Protein AF-A0A535J4I7-F1 (afdb_monomer_lite)

Structure (mmCIF, N/CA/C/O backbone):
data_AF-A0A535J4I7-F1
#
_entry.id   AF-A0A535J4I7-F1
#
loop_
_atom_site.group_PDB
_atom_site.id
_atom_site.type_symbol
_atom_site.label_atom_id
_atom_site.label_alt_id
_atom_site.label_comp_id
_atom_site.label_asym_id
_atom_site.label_entity_id
_atom_site.label_seq_id
_atom_site.pdbx_PDB_ins_code
_atom_site.Cartn_x
_atom_site.Cartn_y
_atom_site.Cartn_z
_atom_site.occupancy
_atom_site.B_iso_or_equiv
_atom_site.auth_seq_id
_atom_site.auth_comp_id
_atom_site.auth_asym_id
_atom_site.auth_atom_id
_atom_site.pdbx_PDB_model_num
ATOM 1 N N . MET A 1 1 ? 95.323 -25.412 -28.113 1.00 45.28 1 MET A N 1
ATOM 2 C CA . MET A 1 1 ? 94.856 -24.377 -27.169 1.00 45.28 1 MET A CA 1
ATOM 3 C C . MET A 1 1 ? 93.735 -23.573 -27.821 1.00 45.28 1 MET A C 1
ATOM 5 O O . MET A 1 1 ? 93.962 -22.881 -28.799 1.00 45.28 1 MET A O 1
ATOM 9 N N . THR A 1 2 ? 92.524 -23.774 -27.298 1.00 51.66 2 THR A N 1
ATOM 10 C CA . THR A 1 2 ? 91.434 -22.789 -27.148 1.00 51.66 2 THR A CA 1
ATOM 11 C C . THR A 1 2 ? 90.845 -22.101 -28.393 1.00 51.66 2 THR A C 1
ATOM 13 O O . THR A 1 2 ? 91.095 -20.933 -28.675 1.00 51.66 2 THR A O 1
ATOM 16 N N . PHE A 1 3 ? 89.909 -22.791 -29.056 1.00 54.38 3 PHE A N 1
ATOM 17 C CA . PHE A 1 3 ? 88.890 -22.162 -29.907 1.00 54.38 3 PHE A CA 1
ATOM 18 C C . PHE A 1 3 ? 87.858 -21.430 -29.029 1.00 54.38 3 PHE A C 1
ATOM 20 O O . PHE A 1 3 ? 87.079 -22.057 -28.307 1.00 54.38 3 PHE A O 1
ATOM 27 N N . ARG A 1 4 ? 87.829 -20.094 -29.082 1.00 55.88 4 ARG A N 1
ATOM 28 C CA . ARG A 1 4 ? 86.832 -19.274 -28.376 1.00 55.88 4 ARG A CA 1
ATOM 29 C C . ARG A 1 4 ? 85.542 -19.228 -29.202 1.00 55.88 4 ARG A C 1
ATOM 31 O O . ARG A 1 4 ? 85.399 -18.436 -30.129 1.00 55.88 4 ARG A O 1
ATOM 38 N N . ARG A 1 5 ? 84.599 -20.116 -28.881 1.00 59.16 5 ARG A N 1
ATOM 39 C CA . ARG A 1 5 ? 83.263 -20.163 -29.494 1.00 59.16 5 ARG A CA 1
ATOM 40 C C . ARG A 1 5 ? 82.463 -18.942 -29.026 1.00 59.16 5 ARG A C 1
ATOM 42 O O . ARG A 1 5 ? 82.032 -18.880 -27.878 1.00 59.16 5 ARG A O 1
ATOM 49 N N . GLY A 1 6 ? 82.299 -17.952 -29.900 1.00 59.19 6 GLY A N 1
ATOM 50 C CA . GLY A 1 6 ? 81.430 -16.804 -29.651 1.00 59.19 6 GLY A CA 1
ATOM 51 C C . GLY A 1 6 ? 79.978 -17.264 -29.530 1.00 59.19 6 GLY A C 1
ATOM 52 O O . GLY A 1 6 ? 79.360 -17.660 -30.516 1.00 59.19 6 GLY A O 1
ATOM 53 N N . ILE A 1 7 ? 79.440 -17.241 -28.313 1.00 64.31 7 ILE A N 1
ATOM 54 C CA . ILE A 1 7 ? 78.042 -17.566 -28.032 1.00 64.31 7 ILE A CA 1
ATOM 55 C C . ILE A 1 7 ? 77.199 -16.412 -28.581 1.00 64.31 7 ILE A C 1
ATOM 57 O O . ILE A 1 7 ? 77.110 -15.346 -27.969 1.00 64.31 7 ILE A O 1
ATOM 61 N N . ARG A 1 8 ? 76.594 -16.598 -29.759 1.00 57.78 8 ARG A N 1
ATOM 62 C CA . ARG A 1 8 ? 75.577 -15.675 -30.270 1.00 57.78 8 ARG A CA 1
ATOM 63 C C . ARG A 1 8 ? 74.372 -15.775 -29.339 1.00 57.78 8 ARG A C 1
ATOM 65 O O . ARG A 1 8 ? 73.647 -16.766 -29.370 1.00 57.78 8 ARG A O 1
ATOM 72 N N . ARG A 1 9 ? 74.176 -14.768 -28.485 1.00 56.94 9 ARG A N 1
ATOM 73 C CA . ARG A 1 9 ? 72.922 -14.592 -27.748 1.00 56.94 9 ARG A CA 1
ATOM 74 C C . ARG A 1 9 ? 71.813 -14.484 -28.789 1.00 56.94 9 ARG A C 1
ATOM 76 O O . ARG A 1 9 ? 71.766 -13.506 -29.529 1.00 56.94 9 ARG A O 1
ATOM 83 N N . ALA A 1 10 ? 70.977 -15.515 -28.878 1.00 60.97 10 ALA A N 1
ATOM 84 C CA . ALA A 1 10 ? 69.759 -15.471 -29.664 1.00 60.97 10 ALA A CA 1
ATOM 85 C C . ALA A 1 10 ? 68.961 -14.250 -29.191 1.00 60.97 10 ALA A C 1
ATOM 87 O O . ALA A 1 10 ? 68.574 -14.170 -28.023 1.00 60.97 10 ALA A O 1
ATOM 88 N N . GLY A 1 11 ? 68.812 -13.262 -30.075 1.00 60.03 11 GLY A N 1
ATOM 89 C CA . GLY A 1 11 ? 68.007 -12.080 -29.816 1.00 60.03 11 GLY A CA 1
ATOM 90 C C . GLY A 1 11 ? 66.602 -12.538 -29.458 1.00 60.03 11 GLY A C 1
ATOM 91 O O . GLY A 1 11 ? 65.922 -13.151 -30.277 1.00 60.03 11 GLY A O 1
ATOM 92 N N . GLY A 1 12 ? 66.199 -12.304 -28.210 1.00 59.38 12 GLY A N 1
ATOM 93 C CA . GLY A 1 12 ? 64.864 -12.640 -27.750 1.00 59.38 12 GLY A CA 1
ATOM 94 C C . GLY A 1 12 ? 63.845 -11.936 -28.634 1.00 59.38 12 GLY A C 1
ATOM 95 O O . GLY A 1 12 ? 63.837 -10.709 -28.718 1.00 59.38 12 GLY A O 1
ATOM 96 N N . HIS A 1 13 ? 62.991 -12.706 -29.304 1.00 64.94 13 HIS A N 1
ATOM 97 C CA . HIS A 1 13 ? 61.849 -12.137 -30.000 1.00 64.94 13 HIS A CA 1
ATOM 98 C C . HIS A 1 13 ? 61.026 -11.330 -28.989 1.00 64.94 13 HIS A C 1
ATOM 100 O O . HIS A 1 13 ? 60.683 -11.871 -27.929 1.00 64.94 13 HIS A O 1
ATOM 106 N N . PRO A 1 14 ? 60.699 -10.054 -29.266 1.00 61.34 14 PRO A N 1
ATOM 107 C CA . PRO A 1 14 ? 59.807 -9.312 -28.399 1.00 61.34 14 PRO A CA 1
ATOM 108 C C . PRO A 1 14 ? 58.468 -10.048 -28.400 1.00 61.34 14 PRO A C 1
ATOM 110 O O . PRO A 1 14 ? 57.736 -10.042 -29.390 1.00 61.34 14 PRO A O 1
ATOM 113 N N . ARG A 1 15 ? 58.158 -10.734 -27.293 1.00 63.31 15 ARG A N 1
ATOM 114 C CA . ARG A 1 15 ? 56.838 -11.321 -27.068 1.00 63.31 15 ARG A CA 1
ATOM 115 C C . ARG A 1 15 ? 55.841 -10.178 -27.178 1.00 63.31 15 ARG A C 1
ATOM 117 O O . ARG A 1 15 ? 55.799 -9.303 -26.313 1.00 63.31 15 ARG A O 1
ATOM 124 N N . ARG A 1 16 ? 55.077 -10.167 -28.271 1.00 63.03 16 ARG A N 1
ATOM 125 C CA . ARG A 1 16 ? 54.022 -9.193 -28.537 1.00 63.03 16 ARG A CA 1
ATOM 126 C C . ARG A 1 16 ? 53.002 -9.335 -27.412 1.00 63.03 16 ARG A C 1
ATOM 128 O O . ARG A 1 16 ? 52.156 -10.223 -27.449 1.00 63.03 16 ARG A O 1
ATOM 135 N N . ARG A 1 17 ? 53.136 -8.517 -26.362 1.00 62.53 17 ARG A N 1
ATOM 136 C CA . ARG A 1 17 ? 52.170 -8.470 -25.265 1.00 62.53 17 ARG A CA 1
ATOM 137 C C . ARG A 1 17 ? 50.830 -8.140 -25.903 1.00 62.53 17 ARG A C 1
ATOM 139 O O . ARG A 1 17 ? 50.663 -7.053 -26.457 1.00 62.53 17 ARG A O 1
ATOM 146 N N . SER A 1 18 ? 49.916 -9.107 -25.881 1.00 62.62 18 SER A N 1
ATOM 147 C CA . SER A 1 18 ? 48.510 -8.873 -26.179 1.00 62.62 18 SER A CA 1
ATOM 148 C C . SER A 1 18 ? 48.092 -7.675 -25.334 1.00 62.62 18 SER A C 1
ATOM 150 O O . SER A 1 18 ? 48.137 -7.736 -24.104 1.00 62.62 18 SER A O 1
ATOM 152 N N . ARG A 1 19 ? 47.809 -6.537 -25.979 1.00 62.91 19 ARG A N 1
ATOM 153 C CA . ARG A 1 19 ? 47.216 -5.403 -25.278 1.00 62.91 19 ARG A CA 1
ATOM 154 C C . ARG A 1 19 ? 45.885 -5.925 -24.772 1.00 62.91 19 ARG A C 1
ATOM 156 O O . ARG A 1 19 ? 44.987 -6.159 -25.577 1.00 62.91 19 ARG A O 1
ATOM 163 N N . VAL A 1 20 ? 45.781 -6.128 -23.461 1.00 64.69 20 VAL A N 1
ATOM 164 C CA . VAL A 1 20 ? 44.505 -6.359 -22.795 1.00 64.69 20 VAL A CA 1
ATOM 165 C C . VAL A 1 20 ? 43.643 -5.161 -23.170 1.00 64.69 20 VAL A C 1
ATOM 167 O O . VAL A 1 20 ? 43.846 -4.055 -22.668 1.00 64.69 20 VAL A O 1
ATOM 170 N N . ARG A 1 21 ? 42.752 -5.348 -24.150 1.00 60.34 21 ARG A N 1
ATOM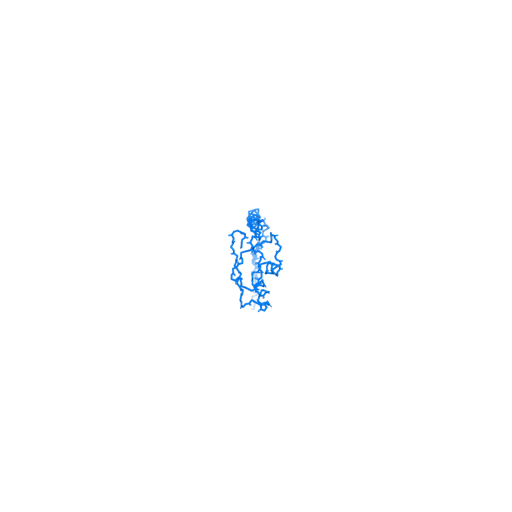 171 C CA . ARG A 1 21 ? 41.724 -4.369 -24.489 1.00 60.34 21 ARG A CA 1
ATOM 172 C C . ARG A 1 21 ? 40.879 -4.270 -23.235 1.00 60.34 21 ARG A C 1
ATOM 174 O O . ARG A 1 21 ? 40.079 -5.155 -22.952 1.00 60.34 21 ARG A O 1
ATOM 181 N N . ARG A 1 22 ? 41.149 -3.239 -22.437 1.00 60.66 22 ARG A N 1
ATOM 182 C CA . ARG A 1 22 ? 40.410 -2.936 -21.220 1.00 60.66 22 ARG A CA 1
ATOM 183 C C . ARG A 1 22 ? 38.930 -2.963 -21.604 1.00 60.66 22 ARG A C 1
ATOM 185 O O . ARG A 1 22 ? 38.51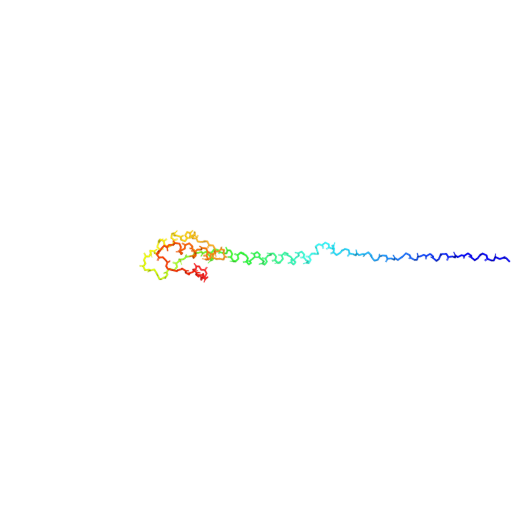7 -2.214 -22.486 1.00 60.66 22 ARG A O 1
ATOM 192 N N . ALA A 1 23 ? 38.156 -3.847 -20.976 1.00 56.44 23 ALA A N 1
ATOM 193 C CA . ALA A 1 23 ? 36.719 -4.014 -21.216 1.00 56.44 23 ALA A CA 1
ATOM 194 C C . ALA A 1 23 ? 35.895 -2.758 -20.859 1.00 56.44 23 ALA A C 1
ATOM 196 O O . ALA A 1 23 ? 34.677 -2.747 -20.988 1.00 56.44 23 ALA A O 1
ATOM 197 N N . SER A 1 24 ? 36.565 -1.672 -20.470 1.00 57.03 24 SER A N 1
ATOM 198 C CA . SER A 1 24 ? 36.075 -0.301 -20.488 1.00 57.03 24 SER A CA 1
ATOM 199 C C . SER A 1 24 ? 35.970 0.230 -21.926 1.00 57.03 24 SER A C 1
ATOM 201 O O . SER A 1 24 ? 36.509 1.287 -22.251 1.00 57.03 24 SER A O 1
ATOM 203 N N . ALA A 1 25 ? 35.325 -0.512 -22.826 1.00 58.38 25 ALA A N 1
ATOM 204 C CA . ALA A 1 25 ? 34.718 0.131 -23.979 1.00 58.38 25 ALA A CA 1
ATOM 205 C C . ALA A 1 25 ? 33.546 0.931 -23.403 1.00 58.38 25 ALA A C 1
ATOM 207 O O . ALA A 1 25 ? 32.705 0.352 -22.713 1.00 58.38 25 ALA A O 1
ATOM 208 N N . GLY A 1 26 ? 33.560 2.253 -23.587 1.00 66.62 26 GLY A N 1
ATOM 209 C CA . GLY A 1 26 ? 32.536 3.158 -23.064 1.00 66.62 26 GLY A CA 1
ATOM 210 C C . GLY A 1 26 ? 31.118 2.677 -23.370 1.00 66.62 26 GLY A C 1
ATOM 211 O O . GLY A 1 26 ? 30.914 1.806 -24.217 1.00 66.62 26 GLY A O 1
ATOM 212 N N . LEU A 1 27 ? 30.142 3.229 -22.648 1.00 67.75 27 LEU A N 1
ATOM 213 C CA . LEU A 1 27 ? 28.735 2.848 -22.728 1.00 67.75 27 LEU A CA 1
ATOM 214 C C . LEU A 1 27 ? 28.284 2.771 -24.200 1.00 67.75 27 LEU A C 1
ATOM 216 O O . LEU A 1 27 ? 28.057 3.786 -24.854 1.00 67.75 27 LEU A O 1
ATOM 220 N N . SER A 1 28 ? 28.226 1.554 -24.752 1.00 82.25 28 SER A N 1
ATOM 221 C CA . SER A 1 28 ? 27.763 1.342 -26.124 1.00 82.25 28 SER A CA 1
ATOM 222 C C . SER A 1 28 ? 26.346 1.894 -26.228 1.00 82.25 28 SER A C 1
ATOM 224 O O . SER A 1 28 ? 25.561 1.679 -25.306 1.00 82.25 28 SER A O 1
ATOM 226 N N . ARG A 1 29 ? 25.993 2.563 -27.336 1.00 83.31 29 ARG A N 1
ATOM 227 C CA . ARG A 1 29 ? 24.639 3.114 -27.553 1.00 83.31 29 ARG A CA 1
ATOM 228 C C . ARG A 1 29 ? 23.544 2.086 -27.259 1.00 83.31 29 ARG A C 1
ATOM 230 O O . ARG A 1 29 ? 22.525 2.434 -26.682 1.00 83.31 29 ARG A O 1
ATOM 237 N N . VAL A 1 30 ? 23.797 0.815 -27.576 1.00 85.69 30 VAL A N 1
ATOM 238 C CA . VAL A 1 30 ? 22.887 -0.301 -27.279 1.00 85.69 30 VAL A CA 1
ATOM 239 C C . VAL A 1 30 ? 22.741 -0.529 -25.772 1.00 85.69 30 VAL A C 1
ATOM 241 O O . VAL A 1 30 ? 21.630 -0.665 -25.277 1.00 85.69 30 VAL A O 1
ATOM 244 N N . ARG A 1 31 ? 23.848 -0.529 -25.018 1.00 84.88 31 ARG A N 1
ATOM 245 C CA . ARG A 1 31 ? 23.824 -0.676 -23.552 1.00 84.88 31 ARG A CA 1
ATOM 246 C C . ARG A 1 31 ? 23.196 0.538 -22.872 1.00 84.88 31 ARG A C 1
ATOM 248 O O . ARG A 1 31 ? 22.452 0.369 -21.917 1.00 84.88 31 ARG A O 1
ATOM 255 N N . ALA A 1 32 ? 23.473 1.738 -23.380 1.00 87.06 32 ALA A N 1
ATOM 256 C CA . ALA A 1 32 ? 22.854 2.972 -22.910 1.00 87.06 32 ALA A CA 1
ATOM 257 C C . ALA A 1 32 ? 21.334 2.950 -23.140 1.00 87.06 32 ALA A C 1
ATOM 259 O O . ALA A 1 32 ? 20.575 3.239 -22.222 1.00 87.06 32 ALA A O 1
ATOM 260 N N . GLY A 1 33 ? 20.894 2.535 -24.332 1.00 90.88 33 GLY A N 1
ATOM 261 C CA . GLY A 1 33 ? 19.476 2.378 -24.659 1.00 90.88 33 GLY A CA 1
ATOM 262 C C . GLY A 1 33 ? 18.789 1.309 -23.811 1.00 90.88 33 GLY A C 1
ATOM 263 O O . GLY A 1 33 ? 17.703 1.548 -23.296 1.00 90.88 33 GLY A O 1
ATOM 264 N N . ALA A 1 34 ? 19.442 0.164 -23.593 1.00 90.06 34 ALA A N 1
ATOM 265 C CA . ALA A 1 34 ? 18.924 -0.884 -22.715 1.00 90.06 34 ALA A CA 1
ATOM 266 C C . ALA A 1 34 ? 18.780 -0.398 -21.262 1.00 90.06 34 ALA A C 1
ATOM 268 O O . ALA A 1 34 ? 17.744 -0.623 -20.642 1.00 90.06 34 ALA A O 1
ATOM 269 N N . ALA A 1 35 ? 19.782 0.316 -20.735 1.00 91.19 35 ALA A N 1
ATOM 270 C CA . ALA A 1 35 ? 19.716 0.904 -19.399 1.00 91.19 35 ALA A CA 1
ATOM 271 C C . ALA A 1 35 ? 18.587 1.942 -19.288 1.00 91.19 35 ALA A C 1
ATOM 273 O O . ALA A 1 35 ? 17.835 1.923 -18.317 1.00 91.19 35 ALA A O 1
ATOM 274 N N . LEU A 1 36 ? 18.421 2.802 -20.299 1.00 90.94 36 LEU A N 1
ATOM 275 C CA . LEU A 1 36 ? 17.323 3.768 -20.347 1.00 90.94 36 LEU A CA 1
ATOM 276 C C . LEU A 1 36 ? 15.958 3.070 -20.370 1.00 90.94 36 LEU A C 1
ATOM 278 O O . LEU A 1 36 ? 15.075 3.441 -19.605 1.00 90.94 36 LEU A O 1
ATOM 282 N N . GLY A 1 37 ? 15.793 2.033 -21.196 1.00 95.06 37 GLY A N 1
ATOM 283 C CA . GLY A 1 37 ? 14.559 1.246 -21.247 1.00 95.06 37 GLY A CA 1
ATOM 284 C C . GLY A 1 37 ? 14.230 0.589 -19.905 1.00 95.06 37 GLY A C 1
ATOM 285 O O . GLY A 1 37 ? 13.086 0.632 -19.461 1.00 95.06 37 GLY A O 1
ATOM 286 N N . MET A 1 38 ? 15.241 0.056 -19.217 1.00 93.94 38 MET A N 1
ATOM 287 C CA . MET A 1 38 ? 15.076 -0.533 -17.888 1.00 93.94 38 MET A CA 1
ATOM 288 C C . MET A 1 38 ? 14.656 0.513 -16.842 1.00 93.94 38 MET A C 1
ATOM 290 O O . MET A 1 38 ? 13.766 0.244 -16.039 1.00 93.94 38 MET A O 1
ATOM 294 N N . LEU A 1 39 ? 15.236 1.718 -16.883 1.00 93.69 39 LEU A N 1
ATOM 295 C CA . LEU A 1 39 ? 14.848 2.825 -16.002 1.00 93.69 39 LEU A CA 1
ATOM 296 C C . LEU A 1 39 ? 13.424 3.316 -16.275 1.00 93.69 39 LEU A C 1
ATOM 298 O O . LEU A 1 39 ? 12.682 3.562 -15.329 1.00 93.69 39 LEU A O 1
ATOM 302 N N . LEU A 1 40 ? 13.022 3.424 -17.544 1.00 93.44 40 LEU A N 1
ATOM 303 C CA . LEU A 1 40 ? 11.654 3.799 -17.912 1.00 93.44 40 LEU A CA 1
ATOM 304 C C . LEU A 1 40 ? 10.640 2.756 -17.435 1.00 93.44 40 LEU A C 1
ATOM 306 O O . LEU A 1 40 ? 9.603 3.123 -16.890 1.00 93.44 40 LEU A O 1
ATOM 310 N N . ALA A 1 41 ? 10.949 1.466 -17.581 1.00 91.31 41 ALA A N 1
ATOM 311 C CA . ALA A 1 41 ? 10.097 0.391 -17.082 1.00 91.31 41 ALA A CA 1
ATOM 312 C C . ALA A 1 41 ? 9.983 0.419 -15.549 1.00 91.31 41 ALA A C 1
ATOM 314 O O . ALA A 1 41 ? 8.879 0.331 -15.013 1.00 91.31 41 ALA A O 1
ATOM 315 N N . ALA A 1 42 ? 11.104 0.596 -14.843 1.00 87.44 42 ALA A N 1
ATOM 316 C CA . ALA A 1 42 ? 11.119 0.739 -13.389 1.00 87.44 42 ALA A CA 1
ATOM 317 C C . ALA A 1 42 ? 10.326 1.971 -12.926 1.00 87.44 42 ALA A C 1
ATOM 319 O O . ALA A 1 42 ? 9.514 1.867 -12.010 1.00 87.44 42 ALA A O 1
ATOM 320 N N . GLY A 1 43 ? 10.505 3.113 -13.592 1.00 83.62 43 GLY A N 1
ATOM 321 C CA . GLY A 1 43 ? 9.759 4.339 -13.317 1.00 83.62 43 GLY A CA 1
ATOM 322 C C . GLY A 1 43 ? 8.262 4.194 -13.592 1.00 83.62 43 GLY A C 1
ATOM 323 O O . GLY A 1 43 ? 7.455 4.661 -12.797 1.00 83.62 43 GLY A O 1
ATOM 324 N N . GLY A 1 44 ? 7.880 3.495 -14.664 1.00 85.38 44 GLY A N 1
ATOM 325 C CA . GLY A 1 44 ? 6.483 3.182 -14.967 1.00 85.38 44 GLY A CA 1
ATOM 326 C C . GLY A 1 44 ? 5.847 2.286 -13.905 1.00 85.38 44 GLY A C 1
ATOM 327 O O . GLY A 1 44 ? 4.772 2.603 -13.402 1.00 85.38 44 GLY A O 1
ATOM 328 N N . MET A 1 45 ? 6.537 1.215 -13.500 1.00 78.88 45 MET A N 1
ATOM 329 C CA . MET A 1 45 ? 6.091 0.353 -12.399 1.00 78.88 45 MET A CA 1
ATOM 330 C C . MET A 1 45 ? 5.960 1.134 -11.087 1.00 78.88 45 MET A C 1
ATOM 332 O O . MET A 1 45 ? 4.948 1.006 -10.401 1.00 78.88 45 MET A O 1
ATOM 336 N N . TYR A 1 46 ? 6.939 1.985 -10.769 1.00 77.06 46 TYR A N 1
ATOM 337 C CA . TYR A 1 46 ? 6.892 2.849 -9.593 1.00 77.06 46 TYR A CA 1
ATOM 338 C C . TYR A 1 46 ? 5.731 3.844 -9.659 1.00 77.06 46 TYR A C 1
ATOM 340 O O . TYR A 1 46 ? 5.030 4.015 -8.673 1.00 77.06 46 TYR A O 1
ATOM 348 N N . GLY A 1 47 ? 5.481 4.461 -10.815 1.00 76.44 47 GLY A N 1
ATOM 349 C CA . GLY A 1 47 ? 4.369 5.394 -11.003 1.00 76.44 47 GLY A CA 1
ATOM 350 C C . GLY A 1 47 ? 3.005 4.732 -10.813 1.00 76.44 47 GLY A C 1
ATOM 351 O O . GLY A 1 47 ? 2.127 5.316 -10.182 1.00 76.44 47 GLY A O 1
ATOM 352 N 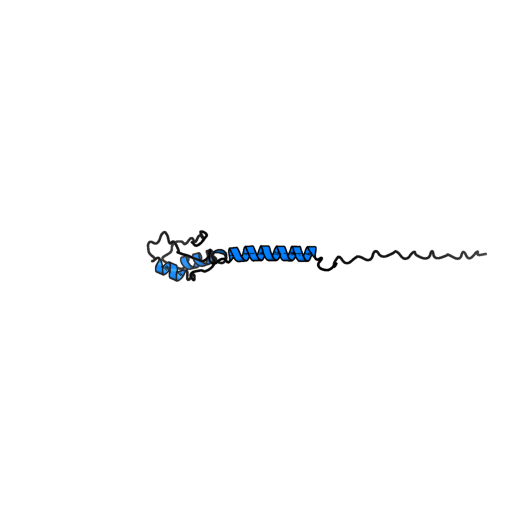N . VAL A 1 48 ? 2.841 3.496 -11.294 1.00 77.88 48 VAL A N 1
ATOM 353 C CA . VAL A 1 48 ? 1.622 2.710 -11.054 1.00 77.88 48 VAL A CA 1
ATOM 354 C C . VAL A 1 48 ? 1.495 2.360 -9.571 1.00 77.88 48 VAL A C 1
ATOM 356 O O . VAL A 1 48 ? 0.440 2.598 -8.994 1.00 77.88 48 VAL A O 1
ATOM 359 N N . ALA A 1 49 ? 2.554 1.864 -8.927 1.00 72.94 49 ALA A N 1
ATOM 360 C CA . ALA A 1 49 ? 2.528 1.521 -7.502 1.00 72.94 49 ALA A CA 1
ATOM 361 C C . ALA A 1 49 ? 2.305 2.749 -6.596 1.00 72.94 49 ALA A C 1
ATOM 363 O O . ALA A 1 49 ? 1.606 2.668 -5.591 1.00 72.94 49 ALA A O 1
ATOM 364 N N . ALA A 1 50 ? 2.844 3.908 -6.973 1.00 74.50 50 ALA A N 1
ATOM 365 C CA . ALA A 1 50 ? 2.671 5.183 -6.280 1.00 74.50 50 ALA A CA 1
ATOM 366 C C . ALA A 1 50 ? 1.331 5.876 -6.598 1.00 74.50 50 ALA A C 1
ATOM 368 O O . ALA A 1 50 ? 1.109 7.005 -6.157 1.00 74.50 50 ALA A O 1
ATOM 369 N N . SER A 1 51 ? 0.447 5.233 -7.368 1.00 76.19 51 SER A N 1
ATOM 370 C CA . SER A 1 51 ? -0.813 5.831 -7.802 1.00 76.19 51 SER A CA 1
ATOM 371 C C . SER A 1 51 ? -1.713 6.203 -6.612 1.00 76.19 51 SER A C 1
ATOM 373 O O . SER A 1 51 ? -1.860 5.396 -5.690 1.00 76.19 51 SER A O 1
ATOM 375 N N . PRO A 1 52 ? -2.399 7.365 -6.656 1.00 73.56 52 PRO A N 1
ATOM 376 C CA . PRO A 1 52 ? -3.424 7.741 -5.676 1.00 73.56 52 PRO A CA 1
ATOM 377 C C . PRO A 1 52 ? -4.572 6.731 -5.565 1.00 73.56 52 PRO A C 1
ATOM 379 O O . PRO A 1 52 ? -5.279 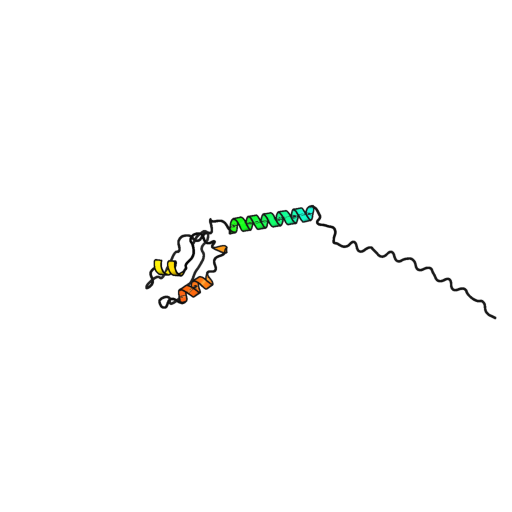6.721 -4.564 1.00 73.56 52 PRO A O 1
ATOM 382 N N . ALA A 1 53 ? -4.746 5.868 -6.574 1.00 74.25 53 ALA A N 1
ATOM 383 C CA . ALA A 1 53 ? -5.710 4.770 -6.543 1.00 74.25 53 ALA A CA 1
ATOM 384 C C . ALA A 1 53 ? -5.439 3.752 -5.419 1.00 74.25 53 ALA A C 1
ATOM 386 O O . ALA A 1 53 ? -6.352 3.028 -5.045 1.00 74.25 53 ALA A O 1
ATOM 387 N N . PHE A 1 54 ? -4.207 3.712 -4.894 1.00 75.88 54 PHE A N 1
ATOM 388 C CA . PHE A 1 54 ? -3.799 2.880 -3.758 1.00 75.88 54 PHE A CA 1
ATOM 389 C C . PHE A 1 54 ? -3.723 3.657 -2.441 1.00 75.88 54 PHE A C 1
ATOM 391 O O . PHE A 1 54 ? -3.041 3.241 -1.502 1.00 75.88 54 PHE A O 1
ATOM 398 N N . GLY A 1 55 ? -4.349 4.831 -2.387 1.00 78.25 55 GLY A N 1
ATOM 399 C CA . GLY A 1 55 ? -4.486 5.593 -1.157 1.00 78.25 55 GLY A CA 1
ATOM 400 C C . GLY A 1 55 ? -5.423 4.892 -0.174 1.00 78.25 55 GLY A C 1
ATOM 401 O O . GLY A 1 55 ? -6.422 4.307 -0.579 1.00 78.25 55 GLY A O 1
ATOM 402 N N . VAL A 1 56 ? -5.115 4.988 1.120 1.00 77.38 56 VAL A N 1
ATOM 403 C CA . VAL A 1 56 ? -5.978 4.512 2.209 1.00 77.38 56 VAL A CA 1
ATOM 404 C C . VAL A 1 56 ? -7.352 5.167 2.081 1.00 77.38 56 VAL A C 1
ATOM 406 O O . VAL A 1 56 ? -7.474 6.395 2.191 1.00 77.38 56 VAL A O 1
ATOM 409 N N . GLY A 1 57 ? -8.355 4.329 1.837 1.00 77.19 57 GLY A N 1
ATOM 410 C CA . GLY A 1 57 ? -9.770 4.655 1.778 1.00 77.19 57 GLY A CA 1
ATOM 411 C C . GLY A 1 57 ? -10.491 4.300 3.089 1.00 77.19 57 GLY A C 1
ATOM 412 O O . GLY A 1 57 ? -9.949 4.531 4.175 1.00 77.19 57 GLY A O 1
ATOM 413 N N . PRO A 1 58 ? -11.741 3.805 3.033 1.00 75.94 58 PRO A N 1
ATOM 414 C CA . PRO A 1 58 ? -12.542 3.561 4.228 1.00 75.94 58 PRO A CA 1
ATOM 415 C C . PRO A 1 58 ? -12.003 2.381 5.051 1.00 75.94 58 PRO A C 1
ATOM 417 O O . PRO A 1 58 ? -11.958 1.245 4.586 1.00 75.94 58 PRO A O 1
ATOM 420 N N . VAL A 1 59 ? -11.660 2.635 6.316 1.00 79.75 59 VAL A N 1
ATOM 421 C CA . VAL A 1 59 ? -11.184 1.599 7.246 1.00 79.75 59 VAL A CA 1
ATOM 422 C C . VAL A 1 59 ? -12.365 0.770 7.757 1.00 79.75 59 VAL A C 1
ATOM 424 O O . VAL A 1 59 ? -13.251 1.281 8.444 1.00 79.75 59 VAL A O 1
ATOM 427 N N . ILE A 1 60 ? -12.370 -0.529 7.449 1.00 79.25 60 ILE A N 1
ATOM 428 C CA . ILE A 1 60 ? -13.410 -1.465 7.894 1.00 79.25 60 ILE A CA 1
ATOM 429 C C . ILE A 1 60 ? -12.974 -2.116 9.210 1.00 79.25 60 ILE A C 1
ATOM 431 O O . ILE A 1 60 ? -12.094 -2.973 9.230 1.00 79.25 60 ILE A O 1
ATOM 435 N N . ILE A 1 61 ? -13.631 -1.752 10.311 1.00 79.88 61 ILE A N 1
ATOM 436 C CA . ILE A 1 61 ? -13.334 -2.287 11.647 1.00 79.88 61 ILE A CA 1
ATOM 437 C C . ILE A 1 61 ? -14.342 -3.389 11.991 1.00 79.88 61 ILE A C 1
ATOM 439 O O . ILE A 1 61 ? -15.552 -3.208 11.854 1.00 79.88 61 ILE A O 1
ATOM 443 N N . ARG A 1 62 ? -13.849 -4.548 12.438 1.00 79.69 62 ARG A N 1
ATOM 444 C CA . ARG A 1 62 ? -14.665 -5.703 12.851 1.00 79.69 62 ARG A CA 1
ATOM 445 C C . ARG A 1 62 ? -14.285 -6.136 14.267 1.00 79.69 62 ARG A C 1
ATOM 447 O O . ARG A 1 62 ? -13.134 -5.995 14.655 1.00 79.69 62 ARG A O 1
ATOM 454 N N . GLY A 1 63 ? -15.245 -6.682 15.018 1.00 75.38 63 GLY A N 1
ATOM 455 C CA . GLY A 1 63 ? -15.005 -7.194 16.379 1.00 75.38 63 GLY A CA 1
ATOM 456 C C . GLY A 1 63 ? -14.929 -6.120 17.472 1.00 75.38 63 GLY A C 1
ATOM 457 O O . GLY A 1 63 ? -14.413 -6.376 18.556 1.00 75.38 63 GLY A O 1
ATOM 458 N N . ILE A 1 64 ? -15.437 -4.917 17.202 1.00 71.31 64 ILE A N 1
ATOM 459 C CA . ILE A 1 64 ? -15.548 -3.837 18.187 1.00 71.31 64 ILE A CA 1
ATOM 460 C C . ILE A 1 64 ? -16.694 -4.130 19.158 1.00 71.31 64 ILE A C 1
ATOM 462 O O . ILE A 1 64 ? -17.859 -4.150 18.771 1.00 71.31 64 ILE A O 1
ATOM 466 N N . HIS A 1 65 ? -16.338 -4.361 20.421 1.00 68.19 65 HIS A N 1
ATOM 467 C CA . HIS A 1 65 ? -17.290 -4.562 21.519 1.00 68.19 65 HIS A CA 1
ATOM 468 C C . HIS A 1 65 ? -17.239 -3.435 22.554 1.00 68.19 65 HIS A C 1
ATOM 470 O O . HIS A 1 65 ? -18.275 -3.041 23.078 1.00 68.19 65 HIS A O 1
ATOM 476 N N . TYR A 1 66 ? -16.041 -2.912 22.833 1.00 66.00 66 TYR A N 1
ATOM 477 C CA . TYR A 1 66 ? -15.801 -1.985 23.944 1.00 66.00 66 TYR A CA 1
ATOM 478 C C . TYR A 1 66 ? -15.130 -0.665 23.536 1.00 66.00 66 TYR A C 1
ATOM 480 O O . TYR A 1 66 ? -15.123 0.271 24.327 1.00 66.00 66 TYR A O 1
ATOM 488 N N . THR A 1 67 ? -14.570 -0.575 22.327 1.00 69.00 67 THR A N 1
ATOM 489 C CA . THR A 1 67 ? -13.902 0.631 21.811 1.00 69.00 67 THR A CA 1
ATOM 490 C C . THR A 1 67 ? -14.631 1.117 20.568 1.00 69.00 67 THR A C 1
ATOM 492 O O . THR A 1 67 ? -14.963 0.314 19.696 1.00 69.00 67 THR A O 1
ATOM 495 N N . ASP A 1 68 ? -14.884 2.421 20.490 1.00 75.44 68 ASP A N 1
ATOM 496 C CA . ASP A 1 68 ? -15.545 3.042 19.343 1.00 75.44 68 ASP A CA 1
ATOM 497 C C . ASP A 1 68 ? -14.629 3.015 18.101 1.00 75.44 68 ASP A C 1
ATOM 499 O O . ASP A 1 68 ? -13.416 3.224 18.188 1.00 75.44 68 ASP A O 1
ATOM 503 N N . ALA A 1 69 ? -15.216 2.793 16.924 1.00 70.81 69 ALA A N 1
ATOM 504 C CA . ALA A 1 69 ? -14.547 2.857 15.628 1.00 70.81 69 ALA A CA 1
ATOM 505 C C . ALA A 1 69 ? -13.849 4.211 15.384 1.00 70.81 69 ALA A C 1
ATOM 507 O O . ALA A 1 69 ? -12.794 4.268 14.740 1.00 70.81 69 ALA A O 1
ATOM 508 N N . VAL A 1 70 ? -14.401 5.302 15.923 1.00 70.88 70 VAL A N 1
ATOM 509 C CA . VAL A 1 70 ? -13.804 6.643 15.818 1.00 70.88 70 VAL A CA 1
ATOM 510 C C . VAL A 1 70 ? -12.529 6.750 16.658 1.00 70.88 70 VAL A C 1
ATOM 512 O O . VAL A 1 70 ? -11.534 7.317 16.212 1.00 70.88 70 VAL A O 1
ATOM 515 N N . GLU A 1 71 ? -12.513 6.145 17.845 1.00 69.50 71 GLU A N 1
ATOM 516 C CA . GLU A 1 71 ? -11.332 6.146 18.710 1.00 69.50 71 GLU A CA 1
ATOM 517 C C . GLU A 1 71 ? -10.213 5.276 18.124 1.00 69.50 71 GLU A C 1
ATOM 519 O O . GLU A 1 71 ? -9.048 5.680 18.123 1.00 69.50 71 GLU A O 1
ATOM 524 N N . VAL A 1 72 ? -10.569 4.122 17.549 1.00 74.19 72 VAL A N 1
ATOM 525 C CA . VAL A 1 72 ? -9.627 3.238 16.848 1.00 74.19 72 VAL A CA 1
ATOM 526 C C . VAL A 1 72 ? -9.022 3.947 15.635 1.00 74.19 72 VAL A C 1
ATOM 528 O O . VAL A 1 72 ? -7.799 4.014 15.518 1.00 74.19 72 VAL A O 1
ATOM 531 N N . SER A 1 73 ? -9.844 4.532 14.761 1.00 74.81 73 SER A N 1
ATOM 532 C CA . SER A 1 73 ? -9.349 5.243 13.570 1.00 74.81 73 SER A CA 1
ATOM 533 C C . SER A 1 73 ? -8.494 6.467 13.927 1.00 74.81 73 SER A C 1
ATOM 535 O O . SER A 1 73 ? -7.441 6.674 13.318 1.00 74.81 73 SER A O 1
ATOM 537 N N . GLY A 1 74 ? -8.859 7.209 14.978 1.00 70.50 74 GLY A N 1
ATOM 538 C CA . GLY A 1 74 ? -8.036 8.286 15.533 1.00 70.50 74 GLY A CA 1
ATOM 539 C C . GLY A 1 74 ? -6.682 7.804 16.068 1.00 70.50 74 GLY A C 1
ATOM 540 O O . GLY A 1 74 ? -5.671 8.476 15.863 1.00 70.50 74 GLY A O 1
ATOM 541 N N . ARG A 1 75 ? -6.626 6.619 16.697 1.00 73.12 75 ARG A N 1
ATOM 542 C CA . ARG A 1 75 ? -5.376 6.008 17.193 1.00 73.12 75 ARG A CA 1
ATOM 543 C C . ARG A 1 75 ? -4.470 5.503 16.070 1.00 73.12 75 ARG A C 1
ATOM 545 O O . ARG A 1 75 ? -3.248 5.592 16.197 1.00 73.12 75 ARG A O 1
ATOM 552 N N . LEU A 1 76 ? -5.051 4.967 14.990 1.00 77.31 76 LEU A N 1
ATOM 553 C CA . LEU A 1 76 ? -4.289 4.549 13.808 1.00 77.31 76 LEU A CA 1
ATOM 554 C C . LEU A 1 76 ? -3.548 5.745 13.192 1.00 77.31 76 LEU A C 1
ATOM 556 O O . LEU A 1 76 ? -2.421 5.579 12.727 1.00 77.31 76 LEU A O 1
ATOM 560 N N . GLY A 1 77 ? -4.145 6.944 13.228 1.00 75.56 77 GLY A N 1
ATOM 561 C CA . GLY A 1 77 ? -3.486 8.187 12.812 1.00 75.56 77 GLY A CA 1
ATOM 562 C C . GLY A 1 77 ? -3.031 8.181 11.350 1.00 75.56 77 GLY A C 1
ATOM 563 O O . GLY A 1 77 ? -2.088 8.884 10.992 1.00 75.56 77 GLY A O 1
ATOM 564 N N . ILE A 1 78 ? -3.662 7.354 10.511 1.00 75.50 78 ILE A N 1
ATOM 565 C CA . ILE A 1 78 ? -3.327 7.240 9.093 1.00 75.50 78 ILE A CA 1
ATOM 566 C C . ILE A 1 78 ? -3.966 8.418 8.364 1.00 75.50 78 ILE A C 1
ATOM 568 O O . ILE A 1 78 ? -5.185 8.588 8.387 1.00 75.50 78 ILE A O 1
ATOM 572 N N . ALA A 1 79 ? -3.143 9.229 7.701 1.00 75.00 79 ALA A N 1
ATOM 573 C CA . ALA A 1 79 ? -3.649 10.301 6.861 1.00 75.00 79 ALA A CA 1
ATOM 574 C C . ALA A 1 79 ? -4.422 9.708 5.664 1.00 75.00 79 ALA A C 1
ATOM 576 O O . ALA A 1 79 ? -3.909 8.786 5.013 1.00 75.00 79 ALA A O 1
ATOM 577 N N . PRO A 1 80 ? -5.619 10.227 5.334 1.00 72.75 80 PRO A N 1
ATOM 578 C CA . PRO A 1 80 ? -6.345 9.811 4.138 1.00 72.75 80 PRO A CA 1
ATOM 579 C C . PRO A 1 80 ? -5.461 9.922 2.891 1.00 72.75 80 PRO A C 1
ATOM 581 O O . PRO A 1 80 ? -4.706 10.886 2.747 1.00 72.75 80 PRO A O 1
ATOM 584 N N . GLY A 1 81 ? -5.530 8.933 1.997 1.00 70.44 81 GLY A N 1
ATOM 585 C CA . GLY A 1 81 ? -4.707 8.915 0.783 1.00 70.44 81 GLY A CA 1
ATOM 586 C C . GLY A 1 81 ? -3.248 8.477 0.977 1.00 70.44 81 GLY A C 1
ATOM 587 O O . GLY A 1 81 ? -2.486 8.485 0.011 1.00 70.44 81 GLY A O 1
ATOM 588 N N . THR A 1 82 ? -2.845 8.055 2.182 1.00 81.00 82 THR A N 1
ATOM 589 C CA . THR A 1 82 ? -1.544 7.388 2.391 1.00 81.00 82 THR A CA 1
ATOM 590 C C . THR A 1 82 ? -1.450 6.143 1.512 1.00 81.00 82 THR A C 1
ATOM 592 O O . THR A 1 82 ? -2.382 5.352 1.481 1.00 81.00 82 THR A O 1
ATOM 595 N N . ASN A 1 83 ? -0.344 5.942 0.796 1.00 79.56 83 ASN A N 1
ATOM 596 C CA . ASN A 1 83 ? -0.215 4.803 -0.112 1.00 79.56 83 ASN A CA 1
ATOM 597 C C . ASN A 1 83 ? -0.095 3.473 0.657 1.00 79.56 83 ASN A C 1
ATOM 599 O O . ASN A 1 83 ? 0.816 3.305 1.471 1.00 79.56 83 ASN A O 1
ATOM 603 N N . LEU A 1 84 ? -0.976 2.519 0.353 1.00 81.00 84 LEU A N 1
ATOM 604 C CA . LEU A 1 84 ? -1.034 1.202 0.989 1.00 81.00 84 LEU A CA 1
ATOM 605 C C . LEU A 1 84 ? 0.230 0.354 0.769 1.00 81.00 84 LEU A C 1
ATOM 607 O O . LEU A 1 84 ? 0.602 -0.408 1.654 1.00 81.00 84 LEU A O 1
ATOM 611 N N . PHE A 1 85 ? 0.946 0.512 -0.350 1.00 78.62 85 PHE A N 1
ATOM 612 C CA . PHE A 1 85 ? 2.218 -0.189 -0.586 1.00 78.62 85 PHE A CA 1
ATOM 613 C C . PHE A 1 85 ? 3.361 0.311 0.302 1.00 78.62 85 PHE A C 1
ATOM 615 O O . PHE A 1 85 ? 4.328 -0.415 0.525 1.00 78.62 85 PHE A O 1
ATOM 622 N N . ALA A 1 86 ? 3.267 1.547 0.793 1.00 78.62 86 ALA A N 1
ATOM 623 C CA . ALA A 1 86 ? 4.236 2.128 1.718 1.00 78.62 86 ALA A CA 1
ATOM 624 C C . ALA A 1 86 ? 3.808 1.984 3.191 1.00 78.62 86 ALA A C 1
ATOM 626 O O . ALA A 1 86 ? 4.565 2.360 4.087 1.00 78.62 86 ALA A O 1
ATOM 627 N N . LEU A 1 87 ? 2.603 1.464 3.451 1.00 83.31 87 LEU A N 1
ATOM 628 C CA . LEU A 1 87 ? 2.031 1.359 4.787 1.00 83.31 87 LEU A CA 1
ATOM 629 C C . LEU A 1 87 ? 2.507 0.083 5.492 1.00 83.31 87 LEU A C 1
ATOM 631 O O . LEU A 1 87 ? 2.338 -1.028 4.995 1.00 83.31 87 LEU A O 1
ATOM 635 N N . SER A 1 88 ? 3.062 0.235 6.692 1.00 78.88 88 SER A N 1
ATOM 636 C CA . SER A 1 88 ? 3.469 -0.885 7.539 1.00 78.88 88 SER A CA 1
ATOM 637 C C . SER A 1 88 ? 2.358 -1.254 8.530 1.00 78.88 88 SER A C 1
ATOM 639 O O . SER A 1 88 ? 2.038 -0.500 9.446 1.00 78.88 88 SER A O 1
ATOM 641 N N . THR A 1 89 ? 1.763 -2.439 8.362 1.00 83.00 89 THR A N 1
ATOM 642 C CA . THR A 1 89 ? 0.632 -2.915 9.184 1.00 83.00 89 THR A CA 1
ATOM 643 C C . THR A 1 89 ? 1.043 -3.397 10.573 1.00 83.00 89 THR A C 1
ATOM 645 O O . THR A 1 89 ? 0.303 -3.222 11.537 1.00 83.00 89 THR A O 1
ATOM 648 N N . GLU A 1 90 ? 2.239 -3.964 10.711 1.00 80.62 90 GLU A N 1
ATOM 649 C CA . GLU A 1 90 ? 2.759 -4.480 11.980 1.00 80.62 90 GLU A CA 1
ATOM 650 C C . GLU A 1 90 ? 2.874 -3.413 13.089 1.00 80.62 90 GLU A C 1
ATOM 652 O O . GLU A 1 90 ? 2.311 -3.626 14.168 1.00 80.62 90 GLU A O 1
ATOM 657 N N . PRO A 1 91 ? 3.510 -2.242 12.868 1.00 81.81 91 PRO A N 1
ATOM 658 C CA . PRO A 1 91 ? 3.568 -1.198 13.890 1.00 81.81 91 PRO A CA 1
ATOM 659 C C . PRO A 1 91 ? 2.190 -0.602 14.202 1.00 81.81 91 PRO A C 1
ATOM 661 O O . PRO A 1 91 ? 1.945 -0.201 15.337 1.00 81.81 91 PRO A O 1
ATOM 664 N N . LEU A 1 92 ? 1.268 -0.576 13.235 1.00 81.81 92 LEU A N 1
ATOM 665 C CA . LEU A 1 92 ? -0.115 -0.156 13.475 1.00 81.81 92 LEU A CA 1
ATOM 666 C C . LEU A 1 92 ? -0.838 -1.145 14.399 1.00 81.81 92 LEU A C 1
ATOM 668 O O . LEU A 1 92 ? -1.486 -0.733 15.361 1.00 81.81 92 LEU A O 1
ATOM 672 N N . ALA A 1 93 ? -0.675 -2.447 14.165 1.00 82.50 93 ALA A N 1
ATOM 673 C CA . ALA A 1 93 ? -1.252 -3.480 15.017 1.00 82.50 93 ALA A CA 1
ATOM 674 C C . ALA A 1 93 ? -0.640 -3.449 16.427 1.00 82.50 93 ALA A C 1
ATOM 676 O O . ALA A 1 93 ? -1.355 -3.641 17.408 1.00 82.50 93 ALA A O 1
ATOM 677 N N . ALA A 1 94 ? 0.662 -3.166 16.548 1.00 83.31 94 ALA A N 1
ATOM 678 C CA . ALA A 1 94 ? 1.325 -2.991 17.839 1.00 83.31 94 ALA A CA 1
ATOM 679 C C . ALA A 1 94 ? 0.722 -1.827 18.644 1.00 83.31 94 ALA A C 1
ATOM 681 O O . ALA A 1 94 ? 0.349 -2.030 19.796 1.00 83.31 94 ALA A O 1
ATOM 682 N N . ARG A 1 95 ? 0.512 -0.661 18.016 1.00 81.69 95 ARG A N 1
ATOM 683 C CA . ARG A 1 95 ? -0.146 0.496 18.656 1.00 81.69 95 ARG A CA 1
ATOM 684 C C . ARG A 1 95 ? -1.562 0.189 19.136 1.00 81.69 95 ARG A C 1
ATOM 686 O O . ARG A 1 95 ? -1.978 0.680 20.177 1.00 81.69 95 ARG A O 1
ATOM 693 N N . LEU A 1 96 ? -2.310 -0.630 18.395 1.00 82.62 96 LEU A N 1
ATOM 694 C CA . LEU A 1 96 ? -3.647 -1.043 18.826 1.00 82.62 96 LEU A CA 1
ATOM 695 C C . LEU A 1 96 ? -3.610 -1.986 20.031 1.00 82.62 96 LEU A C 1
ATOM 697 O O . LEU A 1 96 ? -4.497 -1.904 20.871 1.00 82.62 96 LEU A O 1
ATOM 701 N N . ARG A 1 97 ? -2.588 -2.840 20.159 1.00 84.81 97 ARG A N 1
ATOM 702 C CA . ARG A 1 97 ? -2.418 -3.729 21.325 1.00 84.81 97 ARG A CA 1
ATOM 703 C C . ARG A 1 97 ? -2.000 -2.994 22.599 1.00 84.81 97 ARG A C 1
ATOM 705 O O . ARG A 1 97 ? -2.149 -3.545 23.681 1.00 84.81 97 ARG A O 1
ATOM 712 N N . GLU A 1 98 ? -1.500 -1.765 22.492 1.00 83.75 98 GLU A N 1
ATOM 713 C CA . GLU A 1 98 ? -1.242 -0.914 23.662 1.00 83.75 98 GLU A CA 1
ATOM 714 C C . GLU A 1 98 ? -2.542 -0.441 24.334 1.00 83.75 98 GLU A C 1
ATOM 716 O O . GLU A 1 98 ? -2.517 0.000 25.484 1.00 83.75 98 GLU A O 1
ATOM 721 N N . LEU A 1 99 ? -3.688 -0.533 23.647 1.00 79.31 99 LEU A N 1
ATOM 722 C CA . LEU A 1 99 ? -4.979 -0.219 24.245 1.00 79.31 99 LEU A CA 1
ATOM 723 C C . LEU A 1 99 ? -5.392 -1.341 25.210 1.00 79.31 99 LEU A C 1
ATOM 725 O O . LEU A 1 99 ? -5.561 -2.481 24.776 1.00 79.31 99 LEU A O 1
ATOM 729 N N . PRO A 1 100 ? -5.655 -1.034 26.495 1.00 78.12 100 PRO A N 1
ATOM 730 C CA . PRO A 1 100 ? -6.028 -2.049 27.484 1.00 78.12 100 PRO A CA 1
ATOM 731 C C . PRO A 1 100 ? -7.346 -2.758 27.142 1.00 78.12 100 PRO A C 1
ATOM 733 O O . PRO A 1 100 ? -7.607 -3.861 27.610 1.00 78.12 100 PRO A O 1
ATOM 736 N N . THR A 1 101 ? -8.175 -2.135 26.306 1.00 77.75 101 THR A N 1
ATOM 737 C CA . THR A 1 101 ? -9.459 -2.662 25.844 1.00 77.75 101 THR A CA 1
ATOM 738 C C . THR A 1 101 ? -9.332 -3.619 24.647 1.00 77.75 101 THR A C 1
ATOM 740 O O . THR A 1 101 ? -10.321 -4.235 24.249 1.00 77.75 101 THR A O 1
ATOM 743 N N . VAL A 1 102 ? -8.138 -3.759 24.058 1.00 75.50 102 VAL A N 1
ATOM 744 C CA . VAL A 1 102 ? -7.885 -4.5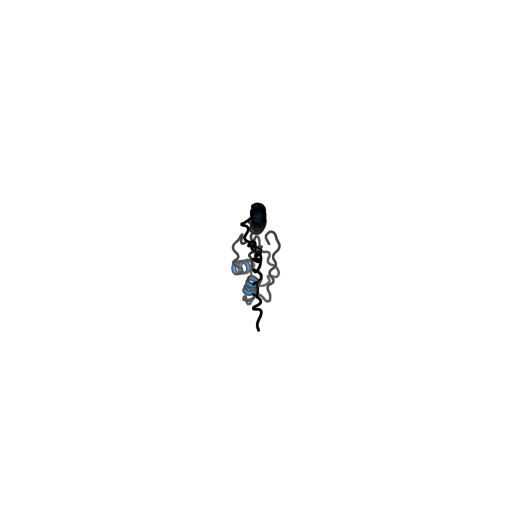72 22.859 1.00 75.50 102 VAL A CA 1
ATOM 745 C C . VAL A 1 102 ? -7.130 -5.843 23.246 1.00 75.50 102 VAL A C 1
ATOM 747 O O . VAL A 1 102 ? -5.928 -5.828 23.485 1.00 75.50 102 VAL A O 1
ATOM 750 N N . ALA A 1 103 ? -7.831 -6.979 23.257 1.00 77.31 103 ALA A N 1
ATOM 751 C CA . ALA A 1 103 ? -7.220 -8.287 23.527 1.00 77.31 103 ALA A CA 1
ATOM 752 C C . ALA A 1 103 ? -6.297 -8.767 22.388 1.00 77.31 103 ALA A C 1
ATOM 754 O O . ALA A 1 103 ? -5.366 -9.538 22.609 1.00 77.31 103 ALA A O 1
ATOM 755 N N . GLY A 1 104 ? -6.550 -8.311 21.160 1.00 77.50 104 GLY A N 1
ATOM 756 C CA . GLY A 1 104 ? -5.752 -8.620 19.982 1.00 77.50 104 GLY A CA 1
ATOM 757 C C . GLY A 1 104 ? -6.161 -7.751 18.797 1.00 77.50 104 GLY A C 1
ATOM 758 O O . GLY A 1 104 ? -7.322 -7.371 18.670 1.00 77.50 104 GLY A O 1
ATOM 759 N N . ALA A 1 105 ? -5.195 -7.435 17.938 1.00 80.25 105 ALA A N 1
ATOM 760 C CA . ALA A 1 105 ? -5.406 -6.674 16.713 1.00 80.25 105 ALA A CA 1
ATOM 761 C C . ALA A 1 105 ? -4.721 -7.386 15.544 1.00 80.25 105 ALA A C 1
ATOM 763 O O . ALA A 1 105 ? -3.563 -7.797 15.668 1.00 80.25 105 ALA A O 1
ATOM 764 N N . ASP A 1 106 ? -5.438 -7.510 14.431 1.00 81.00 106 ASP A N 1
ATOM 765 C CA . ASP A 1 106 ? -4.923 -7.976 13.146 1.00 81.00 106 ASP A CA 1
ATOM 766 C C . ASP A 1 106 ? -5.299 -6.953 12.070 1.00 81.00 106 ASP A C 1
ATOM 768 O O . ASP A 1 106 ? -6.426 -6.454 12.053 1.00 81.00 106 ASP A O 1
ATOM 772 N N . ILE A 1 107 ? -4.338 -6.594 11.219 1.00 82.44 107 ILE A N 1
ATOM 773 C CA . ILE A 1 107 ? -4.507 -5.563 10.190 1.00 82.44 107 ILE A CA 1
ATOM 774 C C . ILE A 1 107 ? -4.096 -6.167 8.858 1.00 82.44 107 ILE A C 1
ATOM 776 O O . ILE A 1 107 ? -2.938 -6.533 8.654 1.00 82.44 107 ILE A O 1
ATOM 780 N N . THR A 1 108 ? -5.052 -6.223 7.939 1.00 83.31 108 THR A N 1
ATOM 781 C CA . THR A 1 108 ? -4.855 -6.730 6.583 1.00 83.31 108 THR A CA 1
ATOM 782 C C . THR A 1 108 ? -5.162 -5.633 5.575 1.00 83.31 108 THR A C 1
ATOM 784 O O . THR A 1 108 ? -6.067 -4.835 5.788 1.00 83.31 108 THR A O 1
ATOM 787 N N . ILE A 1 109 ? -4.385 -5.590 4.491 1.00 84.56 109 ILE A N 1
ATOM 788 C CA . ILE A 1 109 ? -4.584 -4.659 3.376 1.00 84.56 109 ILE A CA 1
ATOM 789 C C . ILE A 1 109 ? -5.321 -5.404 2.264 1.00 84.56 109 ILE A C 1
ATOM 791 O O . ILE A 1 109 ? -4.870 -6.458 1.800 1.00 84.56 109 ILE A O 1
ATOM 795 N N . ARG A 1 110 ? -6.436 -4.842 1.810 1.00 81.06 110 ARG A N 1
ATOM 796 C CA . ARG A 1 110 ? -7.172 -5.250 0.616 1.00 81.06 110 ARG A CA 1
ATOM 797 C C . ARG A 1 110 ? -7.117 -4.134 -0.417 1.00 81.06 110 ARG A C 1
ATOM 799 O O . ARG A 1 110 ? -7.885 -3.178 -0.389 1.00 81.06 110 ARG A O 1
ATOM 806 N N . LEU A 1 111 ? -6.250 -4.341 -1.402 1.00 79.12 111 LEU A N 1
ATOM 807 C CA . LEU A 1 111 ? -6.205 -3.512 -2.600 1.00 79.12 111 LEU A CA 1
ATOM 808 C C . LEU A 1 111 ? -7.588 -3.495 -3.296 1.00 79.12 111 LEU A C 1
ATOM 810 O O . LEU A 1 111 ? -8.267 -4.529 -3.322 1.00 79.12 111 LEU A O 1
ATOM 814 N N . PRO A 1 112 ? -7.990 -2.366 -3.901 1.00 76.38 112 PRO A N 1
ATOM 815 C CA . PRO A 1 112 ? -7.161 -1.185 -4.152 1.00 76.38 112 PRO A CA 1
ATOM 816 C C . PRO A 1 112 ? -7.044 -0.194 -2.982 1.00 76.38 112 PRO A C 1
ATOM 818 O O . PRO A 1 112 ? -6.024 0.479 -2.930 1.00 76.38 112 PRO A O 1
ATOM 821 N N . ASP A 1 113 ? -7.997 -0.122 -2.050 1.00 75.00 113 ASP A N 1
ATOM 822 C CA . ASP A 1 113 ? -8.151 1.035 -1.148 1.00 75.00 113 ASP A CA 1
ATOM 823 C C . ASP A 1 113 ? -8.522 0.714 0.319 1.00 75.00 113 ASP A C 1
ATOM 825 O O . ASP A 1 113 ? -8.748 1.644 1.096 1.00 75.00 113 ASP A O 1
ATOM 829 N N . THR A 1 114 ? -8.573 -0.558 0.733 1.00 71.06 114 THR A N 1
ATOM 830 C CA . THR A 1 114 ? -9.046 -0.968 2.080 1.00 71.06 114 THR A CA 1
ATOM 831 C C . THR A 1 114 ? -8.024 -1.705 2.930 1.00 71.06 114 THR A C 1
ATOM 833 O O . THR A 1 114 ? -7.067 -2.281 2.368 1.00 71.06 114 THR A O 1
#

Secondary structure (DSSP, 8-state):
----------------------S-----HHHHHHHHHHHHHHHHHHHHHT-GGGB---------SSS-HHHHHHHH-PPTT-BGGG--HHHHHHHHHTSTT-S-------TTT-

Sequence (114 aa):
MTFRRGIRRAGGHPRRRSRVRRASAGLSRVRAGAALGMLLAAGGMYGVAASPAFGVGP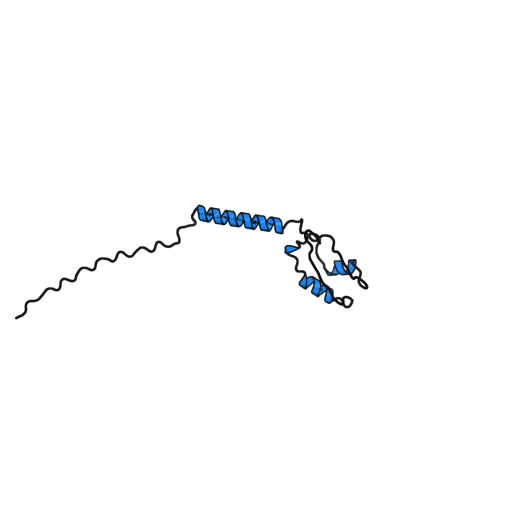VIIRGIHYTDAVEVSGRLGIAPGTNLFALSTEPLAARLRELPTVAGADITIRLPDT

Foldseek 3Di:
DDDDPPPPPDPDDPPPPPPPPPPPPDCDPVNVVVVVVVVVVVVVVVCVQLDLQQWADDDDDPDDDPDDPVVLVVQLVRDTSDGPVPDDQVVSQVSVVVPPPDPGDDDDDDPPHD

Radius of gyration: 35.26 Å; chains: 1; bounding box: 112×35×58 Å

pLDDT: mean 74.87, std 10.22, range [45.28, 95.06]